Protein AF-A0A1B8P7C3-F1 (afdb_monomer_lite)

Structure (mmCIF, N/CA/C/O backbone):
data_AF-A0A1B8P7C3-F1
#
_entry.id   AF-A0A1B8P7C3-F1
#
loop_
_atom_site.group_PDB
_atom_site.id
_atom_site.type_symbol
_atom_site.label_atom_id
_atom_site.label_alt_id
_atom_site.label_comp_id
_atom_site.label_asym_id
_atom_site.label_entity_id
_atom_site.label_seq_id
_atom_site.pdbx_PDB_ins_code
_atom_site.Cartn_x
_atom_site.Cartn_y
_atom_site.Cartn_z
_atom_site.occupancy
_atom_site.B_iso_or_equiv
_atom_site.auth_seq_id
_atom_site.auth_comp_id
_atom_site.auth_asym_id
_atom_site.auth_atom_id
_atom_site.pdbx_PDB_model_num
ATOM 1 N N . MET A 1 1 ? 38.469 -47.939 -5.762 1.00 49.00 1 MET A N 1
ATOM 2 C CA . MET A 1 1 ? 38.617 -46.751 -4.893 1.00 49.00 1 MET A CA 1
ATOM 3 C C . MET A 1 1 ? 38.494 -45.522 -5.772 1.00 49.00 1 MET A C 1
ATOM 5 O O . MET A 1 1 ? 39.464 -45.099 -6.376 1.00 49.00 1 MET A O 1
ATOM 9 N N . SER A 1 2 ? 37.260 -45.071 -5.965 1.00 58.81 2 SER A N 1
ATOM 10 C CA . SER A 1 2 ? 36.863 -43.974 -6.845 1.00 58.81 2 SER A CA 1
ATOM 11 C C . SER A 1 2 ? 35.690 -43.277 -6.155 1.00 58.81 2 SER A C 1
ATOM 13 O O . SER A 1 2 ? 34.861 -43.969 -5.568 1.00 58.81 2 SER A O 1
ATOM 15 N N . SER A 1 3 ? 35.677 -41.943 -6.212 1.00 58.09 3 SER A N 1
ATOM 16 C CA . SER A 1 3 ? 34.531 -41.047 -5.982 1.00 58.09 3 SER A CA 1
ATOM 17 C C . SER A 1 3 ? 34.030 -40.714 -4.561 1.00 58.09 3 SER A C 1
ATOM 19 O O . SER A 1 3 ? 32.838 -40.455 -4.419 1.00 58.09 3 SER A O 1
ATOM 21 N N . LEU A 1 4 ? 34.875 -40.617 -3.525 1.00 58.66 4 LEU A N 1
ATOM 22 C CA . LEU A 1 4 ? 34.430 -40.126 -2.197 1.00 58.66 4 LEU A CA 1
ATOM 23 C C . LEU A 1 4 ? 35.038 -38.793 -1.717 1.00 58.66 4 LEU A C 1
ATOM 25 O O . LEU A 1 4 ? 34.924 -38.486 -0.541 1.00 58.66 4 LEU A O 1
ATOM 29 N N . ASP A 1 5 ? 35.584 -37.957 -2.607 1.00 55.88 5 ASP A N 1
ATOM 30 C CA . ASP A 1 5 ? 36.176 -36.657 -2.217 1.00 55.88 5 ASP A CA 1
ATOM 31 C C . ASP A 1 5 ? 35.612 -35.438 -2.972 1.00 55.88 5 ASP A C 1
ATOM 33 O O . ASP A 1 5 ? 36.267 -34.409 -3.107 1.00 55.88 5 ASP A O 1
ATOM 37 N N . SER A 1 6 ? 34.376 -35.507 -3.477 1.00 57.47 6 SER A N 1
ATOM 38 C CA . SER A 1 6 ? 33.739 -34.354 -4.151 1.00 57.47 6 SER A CA 1
ATOM 39 C C . SER A 1 6 ? 32.547 -33.755 -3.399 1.00 57.47 6 SER A C 1
ATOM 41 O O . SER A 1 6 ? 31.879 -32.871 -3.929 1.00 57.47 6 SER A O 1
ATOM 43 N N . THR A 1 7 ? 32.311 -34.164 -2.148 1.00 57.06 7 THR A N 1
ATOM 44 C CA . THR A 1 7 ? 31.157 -33.706 -1.351 1.00 57.06 7 THR A CA 1
ATOM 45 C C . THR A 1 7 ? 31.566 -33.197 0.033 1.00 57.06 7 THR A C 1
ATOM 47 O O . THR A 1 7 ? 30.989 -33.584 1.043 1.00 57.06 7 THR A O 1
ATOM 50 N N . SER A 1 8 ? 32.579 -32.333 0.109 1.00 55.41 8 SER A N 1
ATOM 51 C CA . SER A 1 8 ? 33.004 -31.725 1.383 1.00 55.41 8 SER A CA 1
ATOM 52 C C . SER A 1 8 ? 33.239 -30.215 1.325 1.00 55.41 8 SER A C 1
ATOM 54 O O . SER A 1 8 ? 33.769 -29.655 2.277 1.00 55.41 8 SER A O 1
ATOM 56 N N . ASN A 1 9 ? 32.783 -29.521 0.273 1.00 52.59 9 ASN A N 1
ATOM 57 C CA . ASN A 1 9 ? 32.833 -28.052 0.237 1.00 52.59 9 ASN A CA 1
ATOM 58 C C . ASN A 1 9 ? 31.453 -27.375 0.266 1.00 52.59 9 ASN A C 1
ATOM 60 O O . ASN A 1 9 ? 31.284 -26.236 -0.163 1.00 52.59 9 ASN A O 1
ATOM 64 N N . THR A 1 10 ? 30.456 -28.074 0.810 1.00 56.47 10 THR A N 1
ATOM 65 C CA . THR A 1 10 ? 29.196 -27.480 1.270 1.00 56.47 10 THR A CA 1
ATOM 66 C C . THR A 1 10 ? 29.281 -27.277 2.781 1.00 56.47 10 THR A C 1
ATOM 68 O O . THR A 1 10 ? 28.626 -27.963 3.555 1.00 56.47 10 THR A O 1
ATOM 71 N N . ALA A 1 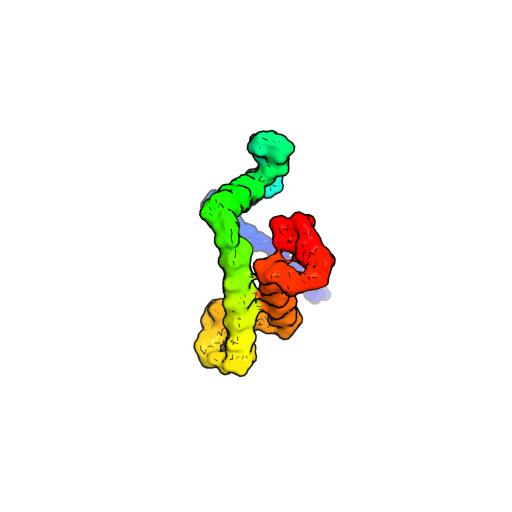11 ? 30.131 -26.355 3.224 1.00 48.75 11 ALA A N 1
ATOM 72 C CA . ALA A 1 11 ? 30.187 -25.951 4.623 1.00 48.75 11 ALA A CA 1
ATOM 73 C C . ALA A 1 11 ? 30.236 -24.424 4.695 1.00 48.75 11 ALA A C 1
ATOM 75 O O . ALA A 1 11 ? 31.296 -23.812 4.697 1.00 48.75 11 ALA A O 1
ATOM 76 N N . LEU A 1 12 ? 29.037 -23.836 4.689 1.00 54.50 12 LEU A N 1
ATOM 77 C CA . LEU A 1 12 ? 28.678 -22.628 5.434 1.00 54.50 12 LEU A CA 1
ATOM 78 C C . LEU A 1 12 ? 29.807 -21.594 5.562 1.00 54.50 12 LEU A C 1
ATOM 80 O O . LEU A 1 12 ? 30.424 -21.446 6.616 1.00 54.50 12 LEU A O 1
ATOM 84 N N . GLY A 1 13 ? 29.987 -20.800 4.505 1.00 46.88 13 GLY A N 1
ATOM 85 C CA . GLY A 1 13 ? 30.557 -19.461 4.613 1.00 46.88 13 GLY A CA 1
ATOM 86 C C . GLY A 1 13 ? 29.626 -18.576 5.441 1.00 46.88 13 GLY A C 1
ATOM 87 O O . GLY A 1 13 ? 28.929 -17.717 4.907 1.00 46.88 13 GLY A O 1
ATOM 88 N N . GLY A 1 14 ? 29.570 -18.830 6.748 1.00 56.09 14 GLY A N 1
ATOM 89 C CA . GLY A 1 14 ? 28.981 -17.938 7.725 1.00 56.09 14 GLY A CA 1
ATOM 90 C C . GLY A 1 14 ? 29.833 -16.686 7.750 1.00 56.09 14 GLY A C 1
ATOM 91 O O . GLY A 1 14 ? 30.828 -16.627 8.470 1.00 56.09 14 GLY A O 1
ATOM 92 N N . ALA A 1 15 ? 29.470 -15.697 6.930 1.00 61.56 15 ALA A N 1
ATOM 93 C CA . ALA A 1 15 ? 29.984 -14.353 7.105 1.00 61.56 15 ALA A CA 1
ATOM 94 C C . ALA A 1 15 ? 29.808 -14.017 8.594 1.00 61.56 15 ALA A C 1
ATOM 96 O O . ALA A 1 15 ? 28.690 -14.171 9.105 1.00 61.56 15 ALA A O 1
ATOM 97 N N . PRO A 1 16 ? 30.874 -13.633 9.320 1.00 60.94 16 PRO A N 1
ATOM 98 C CA . PRO A 1 16 ? 30.721 -13.230 10.706 1.00 60.94 16 PRO A CA 1
ATOM 99 C C . PRO A 1 16 ? 29.650 -12.145 10.708 1.00 60.94 16 PRO A C 1
ATOM 101 O O . PRO A 1 16 ? 29.774 -11.173 9.959 1.00 60.94 16 PRO A O 1
ATOM 104 N N . LEU A 1 17 ? 28.567 -12.338 11.470 1.00 59.97 17 LEU A N 1
ATOM 105 C CA . LEU A 1 17 ? 27.546 -11.312 11.654 1.00 59.97 17 LEU A CA 1
ATOM 106 C C . LEU A 1 17 ? 28.243 -10.141 12.343 1.00 59.97 17 LEU A C 1
ATOM 108 O O . LEU A 1 17 ? 28.295 -10.055 13.569 1.00 59.97 17 LEU A O 1
ATOM 112 N N . GLY A 1 18 ? 28.862 -9.269 11.545 1.00 74.38 18 GLY A N 1
ATOM 113 C CA . GLY A 1 18 ? 29.495 -8.061 12.030 1.00 74.38 18 GLY A CA 1
ATOM 114 C C . GLY A 1 18 ? 28.460 -7.332 12.868 1.00 74.38 18 GLY A C 1
ATOM 115 O O . GLY A 1 18 ? 27.276 -7.350 12.533 1.00 74.38 18 GLY A O 1
ATOM 116 N N . LYS A 1 19 ? 28.881 -6.712 13.971 1.00 75.50 19 LYS A N 1
ATOM 117 C CA . LYS A 1 19 ? 27.967 -6.056 14.922 1.00 75.50 19 LYS A CA 1
ATOM 118 C C . LYS A 1 19 ? 26.926 -5.176 14.204 1.00 75.50 19 LYS A C 1
ATOM 120 O O . LYS A 1 19 ? 25.760 -5.185 14.569 1.00 75.50 19 LYS A O 1
ATOM 125 N N . ALA A 1 20 ? 27.321 -4.522 13.108 1.00 79.56 20 ALA A N 1
ATOM 126 C CA . ALA A 1 20 ? 26.439 -3.757 12.226 1.00 79.56 20 ALA A CA 1
ATOM 127 C C . ALA A 1 20 ? 25.333 -4.582 11.525 1.00 79.56 20 ALA A C 1
ATOM 129 O O . ALA A 1 20 ? 24.199 -4.119 11.431 1.00 79.56 20 ALA A O 1
ATOM 130 N N . GLY A 1 21 ? 25.630 -5.792 11.044 1.00 81.94 21 GLY A N 1
ATOM 131 C CA . GLY A 1 21 ? 24.649 -6.708 10.452 1.00 81.94 21 GLY A CA 1
ATOM 132 C C . GLY A 1 21 ? 23.682 -7.270 11.492 1.00 81.94 21 GLY A C 1
ATOM 133 O O . GLY A 1 21 ? 22.477 -7.306 11.250 1.00 81.94 21 GLY A O 1
ATOM 134 N N . LEU A 1 22 ? 24.189 -7.606 12.684 1.00 84.94 22 LEU A N 1
ATOM 135 C CA . LEU A 1 22 ? 23.343 -8.039 13.794 1.00 84.94 22 LEU A CA 1
ATOM 136 C C . LEU A 1 22 ? 22.407 -6.914 14.253 1.00 84.94 22 LEU A C 1
ATOM 138 O O . LEU A 1 22 ? 21.229 -7.168 14.458 1.00 84.94 22 LEU A O 1
ATOM 142 N N . LEU A 1 23 ? 22.881 -5.666 14.334 1.00 85.56 23 LEU A N 1
ATOM 143 C CA . LEU A 1 23 ? 22.026 -4.513 14.643 1.00 85.56 23 LEU A CA 1
ATOM 144 C C . LEU A 1 23 ? 20.982 -4.251 13.545 1.00 85.56 23 LEU A C 1
ATOM 146 O O . LEU A 1 23 ? 19.818 -4.025 13.868 1.00 85.56 23 LEU A O 1
ATOM 150 N N . LYS A 1 24 ? 21.352 -4.328 12.257 1.00 85.75 24 LYS A N 1
ATOM 151 C CA . LYS A 1 24 ? 20.400 -4.169 11.135 1.00 85.75 24 LYS A CA 1
ATOM 152 C C . LYS A 1 24 ? 19.335 -5.262 11.087 1.00 85.75 24 LYS A C 1
ATOM 154 O O . LYS A 1 24 ? 18.284 -5.027 10.506 1.00 85.75 24 LYS A O 1
ATOM 159 N N . PHE A 1 25 ? 19.584 -6.419 11.692 1.00 89.06 25 PHE A N 1
ATOM 160 C CA . PHE A 1 25 ? 18.589 -7.476 11.850 1.00 89.06 25 PHE A CA 1
ATOM 161 C C . PHE A 1 25 ? 17.774 -7.317 13.141 1.00 89.06 25 PHE A C 1
ATOM 163 O O . PHE A 1 25 ? 16.545 -7.388 13.124 1.00 89.06 25 PHE A O 1
ATOM 170 N N . LEU A 1 26 ? 18.451 -7.070 14.262 1.00 90.94 26 LEU A N 1
ATOM 171 C CA . LEU A 1 26 ? 17.852 -7.046 15.591 1.00 90.94 26 LEU A CA 1
ATOM 172 C C . LEU A 1 26 ? 16.907 -5.859 15.772 1.00 90.94 26 LEU A C 1
ATOM 174 O O . LEU A 1 26 ? 15.826 -6.039 16.314 1.00 90.94 26 LEU A O 1
ATOM 178 N N . VAL A 1 27 ? 17.282 -4.669 15.298 1.00 92.19 27 VAL A N 1
ATOM 179 C CA . VAL A 1 27 ? 16.470 -3.452 15.454 1.00 92.19 27 VAL A CA 1
ATOM 180 C C . VAL A 1 27 ? 15.090 -3.592 14.794 1.00 92.19 27 VAL A C 1
ATOM 182 O O . VAL A 1 27 ? 14.098 -3.479 15.513 1.00 92.19 27 VAL A O 1
ATOM 185 N N . PRO A 1 28 ? 14.964 -3.885 13.482 1.00 90.94 28 PRO A N 1
ATOM 186 C CA . PRO A 1 28 ? 13.646 -4.043 12.868 1.00 90.94 28 PRO A CA 1
ATOM 187 C C . PRO A 1 28 ? 12.878 -5.247 13.426 1.00 90.94 28 PRO A C 1
ATOM 189 O O . PRO A 1 28 ? 11.659 -5.173 13.551 1.00 90.94 28 PRO A O 1
ATOM 192 N N . SER A 1 29 ? 13.565 -6.322 13.827 1.00 90.81 29 SER A N 1
ATOM 193 C CA . SER A 1 29 ? 12.914 -7.487 14.442 1.00 90.81 29 SER A CA 1
ATOM 194 C C . SER A 1 29 ? 12.313 -7.155 15.808 1.00 90.81 29 SER A C 1
ATOM 196 O O . SER A 1 29 ? 11.172 -7.514 16.082 1.00 90.81 29 SER A O 1
ATOM 198 N N . LEU A 1 30 ? 13.052 -6.437 16.658 1.00 91.69 30 LEU A N 1
ATOM 199 C CA . LEU A 1 30 ? 12.592 -6.035 17.986 1.00 91.69 30 LEU A CA 1
ATOM 200 C C . LEU A 1 30 ? 11.444 -5.025 17.890 1.00 91.69 30 LEU A C 1
ATOM 202 O O . LEU A 1 30 ? 10.480 -5.132 18.641 1.00 91.69 30 LEU A O 1
ATOM 206 N N . ILE A 1 31 ? 11.515 -4.094 16.932 1.00 91.19 31 ILE A N 1
ATOM 207 C CA . ILE A 1 31 ? 10.408 -3.179 16.626 1.00 91.19 31 ILE A CA 1
ATOM 208 C C . ILE A 1 31 ? 9.190 -3.972 16.153 1.00 91.19 31 ILE A C 1
ATOM 210 O O . ILE A 1 31 ? 8.097 -3.728 16.644 1.00 91.19 31 ILE A O 1
ATOM 214 N N . GLY A 1 32 ? 9.364 -4.948 15.259 1.00 89.00 32 GLY A N 1
ATOM 215 C CA . GLY A 1 32 ? 8.278 -5.806 14.787 1.00 89.00 32 GLY A CA 1
ATOM 216 C C . GLY A 1 32 ? 7.611 -6.579 15.925 1.00 89.00 32 GLY A C 1
ATOM 217 O O . GLY A 1 32 ? 6.393 -6.536 16.059 1.00 89.00 32 GLY A O 1
ATOM 218 N N . ILE A 1 33 ? 8.394 -7.217 16.798 1.00 90.19 33 ILE A N 1
ATOM 219 C CA . ILE A 1 33 ? 7.876 -7.919 17.984 1.00 90.19 33 ILE A CA 1
ATOM 220 C C . ILE A 1 33 ? 7.170 -6.935 18.924 1.00 90.19 33 ILE A C 1
ATOM 222 O O . ILE A 1 33 ? 6.070 -7.217 19.386 1.00 90.19 33 ILE A O 1
ATOM 226 N N . GLY A 1 34 ? 7.752 -5.760 19.167 1.00 88.38 34 GLY A N 1
ATOM 227 C CA . GLY A 1 34 ? 7.115 -4.705 19.954 1.00 88.38 34 GLY A CA 1
ATOM 228 C C . GLY A 1 34 ? 5.776 -4.269 19.357 1.00 88.38 34 GLY A C 1
ATOM 229 O O . GLY A 1 34 ? 4.777 -4.164 20.054 1.00 88.38 34 GLY A O 1
ATOM 230 N N . MET A 1 35 ? 5.732 -4.068 18.044 1.00 87.25 35 MET A N 1
ATOM 231 C CA . MET A 1 35 ? 4.560 -3.563 17.344 1.00 87.25 35 MET A CA 1
ATOM 232 C C . MET A 1 35 ? 3.488 -4.610 17.069 1.00 87.25 35 MET A C 1
ATOM 234 O O . MET A 1 35 ? 2.367 -4.188 16.826 1.00 87.25 35 MET A O 1
ATOM 238 N N . PHE A 1 36 ? 3.796 -5.910 17.074 1.00 87.19 36 PHE A N 1
ATOM 239 C CA . PHE A 1 36 ? 2.833 -6.991 16.808 1.00 87.19 36 PHE A CA 1
ATOM 240 C C . PHE A 1 36 ? 2.477 -7.832 18.039 1.00 87.19 36 PHE A C 1
ATOM 242 O O . PHE A 1 36 ? 1.389 -8.399 18.086 1.00 87.19 36 PHE A O 1
ATOM 249 N N . LEU A 1 37 ? 3.382 -7.944 19.014 1.00 86.12 37 LEU A N 1
ATOM 250 C CA . LEU A 1 37 ? 3.249 -8.851 20.156 1.00 86.12 37 LEU A CA 1
ATOM 251 C C . LEU A 1 37 ? 2.974 -8.126 21.476 1.00 86.12 37 LEU A C 1
ATOM 253 O O . LEU A 1 37 ? 2.467 -8.759 22.397 1.00 86.12 37 LEU A O 1
ATOM 257 N N . VAL A 1 38 ? 3.304 -6.832 21.593 1.00 82.94 38 VAL A N 1
ATOM 258 C CA . VAL A 1 38 ? 3.041 -6.058 22.816 1.00 82.94 38 VAL A CA 1
ATOM 259 C C . VAL A 1 38 ? 1.643 -5.439 22.733 1.00 82.94 38 VAL A C 1
ATOM 261 O O . VAL A 1 38 ? 1.408 -4.568 21.887 1.00 82.94 38 VAL A O 1
ATOM 264 N N . PRO A 1 39 ? 0.703 -5.870 23.593 1.00 76.00 39 PRO A N 1
ATOM 265 C CA . PRO A 1 39 ? -0.594 -5.228 23.707 1.00 76.00 39 PRO A CA 1
ATOM 266 C C . PRO A 1 39 ? -0.460 -3.910 24.481 1.00 76.00 39 PRO A C 1
ATOM 268 O O . PRO A 1 39 ? 0.091 -3.869 25.581 1.00 76.00 39 PRO A O 1
ATOM 271 N N . PHE A 1 40 ? -1.007 -2.838 23.922 1.00 71.94 40 PHE A N 1
ATOM 272 C CA . PHE A 1 40 ? -1.182 -1.545 24.568 1.00 71.94 40 PHE A CA 1
ATOM 273 C C . PHE A 1 40 ? -2.671 -1.355 24.877 1.00 71.94 40 PHE A C 1
ATOM 275 O O . PHE A 1 40 ? -3.519 -1.351 23.985 1.00 71.94 40 PHE A O 1
ATOM 282 N N . SER A 1 41 ? -3.006 -1.201 26.156 1.00 64.69 41 SER A N 1
ATOM 283 C CA . SER A 1 41 ? -4.376 -0.875 26.563 1.00 64.69 41 SER A CA 1
ATOM 284 C C . SER A 1 41 ? -4.563 0.636 26.462 1.00 64.69 41 SER A C 1
ATOM 286 O O . SER A 1 41 ? -3.960 1.381 27.232 1.00 64.69 41 SER A O 1
ATOM 288 N N . THR A 1 42 ? -5.368 1.103 25.511 1.00 60.31 42 THR A N 1
ATOM 289 C CA . THR A 1 42 ? -5.819 2.504 25.451 1.00 60.31 42 THR A CA 1
ATOM 290 C C . THR A 1 42 ? -7.329 2.491 25.684 1.00 60.31 42 THR A C 1
ATOM 292 O O . THR A 1 42 ? -8.089 2.220 24.761 1.00 60.31 42 THR A O 1
ATOM 295 N N . GLY A 1 43 ? -7.766 2.697 26.932 1.00 69.56 43 GLY A N 1
ATOM 296 C CA . GLY A 1 43 ? -9.182 2.583 27.323 1.00 69.56 43 GLY A CA 1
ATOM 297 C C . GLY A 1 43 ? -9.672 1.131 27.456 1.00 69.56 43 GLY A C 1
ATOM 298 O O . GLY A 1 43 ? -8.947 0.298 28.000 1.00 69.56 43 GLY A O 1
ATOM 299 N N . ASP A 1 44 ? -10.885 0.849 26.956 1.00 60.00 44 ASP A N 1
ATOM 300 C CA . ASP A 1 44 ? -11.602 -0.443 27.059 1.00 60.00 44 ASP A CA 1
ATOM 301 C C . ASP A 1 44 ? -11.213 -1.488 25.989 1.00 60.00 44 ASP A C 1
ATOM 303 O O . ASP A 1 44 ? -11.699 -2.620 26.010 1.00 60.00 44 ASP A O 1
ATOM 307 N N . THR A 1 45 ? -10.326 -1.140 25.051 1.00 61.88 45 THR A N 1
ATOM 308 C CA . THR A 1 45 ? -9.874 -2.033 23.971 1.00 61.88 45 THR A CA 1
ATOM 309 C C . THR A 1 45 ? -8.379 -2.321 24.052 1.00 61.88 45 THR A C 1
ATOM 311 O O . THR A 1 45 ? -7.545 -1.414 24.116 1.00 61.88 45 THR A O 1
ATOM 314 N N . ILE A 1 46 ? -8.034 -3.611 24.008 1.00 68.44 46 ILE A N 1
ATOM 315 C CA . ILE A 1 46 ? -6.653 -4.078 23.868 1.00 68.44 46 ILE A CA 1
ATOM 316 C C . ILE A 1 46 ? -6.266 -3.942 22.397 1.00 68.44 46 ILE A C 1
ATOM 318 O O . ILE A 1 46 ? -6.762 -4.696 21.562 1.00 68.44 46 ILE A O 1
ATOM 322 N N . ASN A 1 47 ? -5.359 -3.014 22.094 1.00 77.50 47 ASN A N 1
ATOM 323 C CA . ASN A 1 47 ? -4.818 -2.843 20.752 1.00 77.50 47 ASN A CA 1
ATOM 324 C C . ASN A 1 47 ? -3.322 -3.134 20.732 1.00 77.50 47 ASN A C 1
ATOM 326 O O . ASN A 1 47 ? -2.569 -2.831 21.648 1.00 77.50 47 ASN A O 1
ATOM 330 N N . ILE A 1 48 ? -2.875 -3.750 19.653 1.00 86.06 48 ILE A N 1
ATOM 331 C CA . ILE A 1 48 ? -1.460 -3.996 19.395 1.00 86.06 48 ILE A CA 1
ATOM 332 C C . ILE A 1 48 ? -0.803 -2.673 18.941 1.00 86.06 48 ILE A C 1
ATOM 334 O O . ILE A 1 48 ? -1.494 -1.792 18.428 1.00 86.06 48 ILE A O 1
ATOM 338 N N . GLY A 1 49 ? 0.517 -2.507 19.092 1.00 83.06 49 GLY A N 1
ATOM 339 C CA . GLY A 1 49 ? 1.219 -1.270 18.699 1.00 83.06 49 GLY A CA 1
ATOM 340 C C . GLY A 1 49 ? 0.946 -0.817 17.251 1.00 83.06 49 GLY A C 1
ATOM 341 O O . GLY A 1 49 ? 0.767 0.373 16.999 1.00 83.06 49 GLY A O 1
ATOM 342 N N . MET A 1 50 ? 0.825 -1.759 16.307 1.00 86.06 50 MET A N 1
ATOM 343 C CA . MET A 1 50 ? 0.352 -1.491 14.937 1.00 86.06 50 MET A CA 1
ATOM 344 C C . MET A 1 50 ? -1.079 -0.938 14.885 1.00 86.06 50 MET A C 1
ATOM 346 O O . MET A 1 50 ? -1.350 -0.030 14.105 1.00 86.06 50 MET A O 1
ATOM 350 N N . GLY A 1 51 ? -1.983 -1.474 15.707 1.00 85.19 51 GLY A N 1
ATOM 351 C CA . GLY A 1 51 ? -3.379 -1.039 15.784 1.00 85.19 51 GLY A CA 1
ATOM 352 C C . GLY A 1 51 ? -3.494 0.416 16.225 1.00 85.19 51 GLY A C 1
ATOM 353 O O . GLY A 1 51 ? -4.198 1.182 15.586 1.00 85.19 51 GLY A O 1
ATOM 354 N N . LEU A 1 52 ? -2.698 0.839 17.213 1.00 85.69 52 LEU A N 1
ATOM 355 C CA . LEU A 1 52 ? -2.676 2.236 17.659 1.00 85.69 52 LEU A CA 1
ATOM 356 C C . LEU A 1 52 ? -2.250 3.207 16.542 1.00 85.69 52 LEU A C 1
ATOM 358 O O . LEU A 1 52 ? -2.811 4.295 16.420 1.00 85.69 52 LEU A O 1
ATOM 362 N N . LEU A 1 53 ? -1.277 2.825 15.705 1.00 86.38 53 LEU A N 1
ATOM 363 C CA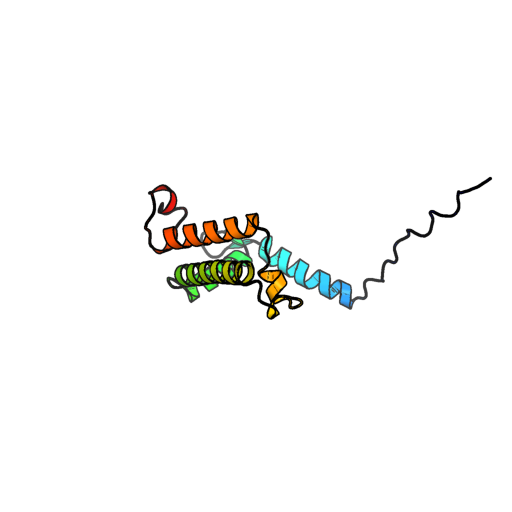 . LEU A 1 53 ? -0.895 3.634 14.542 1.00 86.38 53 LEU A CA 1
ATOM 364 C C . LEU A 1 53 ? -1.983 3.644 13.466 1.00 86.38 53 LEU A C 1
ATOM 366 O O . LEU A 1 53 ? -2.213 4.683 12.849 1.00 86.38 53 LEU A O 1
ATOM 370 N N . ALA A 1 54 ? -2.645 2.507 13.241 1.00 85.38 54 ALA A N 1
ATOM 371 C CA . ALA A 1 54 ? -3.760 2.409 12.306 1.00 85.38 54 ALA A CA 1
ATOM 372 C C . ALA A 1 54 ? -4.945 3.275 12.758 1.00 85.38 54 ALA A C 1
ATOM 374 O O . ALA A 1 54 ? -5.489 4.019 11.946 1.00 85.38 54 ALA A O 1
ATOM 375 N N . ASP A 1 55 ? -5.280 3.252 14.048 1.00 85.25 55 ASP A N 1
ATOM 376 C CA . ASP A 1 55 ? -6.310 4.095 14.655 1.00 85.25 55 ASP A CA 1
ATOM 377 C C . ASP A 1 55 ? -5.924 5.574 14.590 1.00 85.25 55 ASP A C 1
ATOM 379 O O . ASP A 1 55 ? -6.755 6.408 14.243 1.00 85.25 55 ASP A O 1
ATOM 383 N N . GLY A 1 56 ? -4.655 5.913 14.835 1.00 86.25 56 GLY A N 1
ATOM 384 C CA . GLY A 1 56 ? -4.147 7.276 14.667 1.00 86.25 56 GLY A CA 1
ATOM 385 C C . GLY A 1 56 ? -4.249 7.770 13.221 1.00 86.25 56 GLY A C 1
ATOM 386 O O . GLY A 1 56 ? -4.664 8.903 12.975 1.00 86.25 56 GLY A O 1
ATOM 387 N N . LEU A 1 57 ? -3.937 6.911 12.247 1.00 87.62 57 LEU A N 1
ATOM 388 C CA . LEU A 1 57 ? -4.101 7.228 10.829 1.00 87.62 57 LEU A CA 1
ATOM 389 C C . LEU A 1 57 ? -5.582 7.341 10.445 1.00 87.62 57 LEU A C 1
ATOM 391 O O . LEU A 1 57 ? -5.944 8.247 9.694 1.00 87.62 57 LEU A O 1
ATOM 395 N N . LYS A 1 58 ? -6.443 6.470 10.984 1.00 85.31 58 LYS A N 1
ATOM 396 C CA . LYS A 1 58 ? -7.898 6.533 10.802 1.00 85.31 58 LYS A CA 1
ATOM 397 C C . LYS A 1 58 ? -8.483 7.796 11.424 1.00 85.31 58 LYS A C 1
ATOM 399 O O . LYS A 1 58 ? -9.336 8.411 10.802 1.00 85.31 58 LYS A O 1
ATOM 404 N N . ALA A 1 59 ? -7.990 8.240 12.575 1.00 86.19 59 ALA A N 1
ATOM 405 C CA . ALA A 1 59 ? -8.391 9.501 13.192 1.00 86.19 59 ALA A CA 1
ATOM 406 C C . ALA A 1 59 ? -7.931 10.724 12.379 1.00 86.19 59 ALA A C 1
ATOM 408 O O . ALA A 1 59 ? -8.644 11.722 12.327 1.00 86.19 59 ALA A O 1
ATOM 409 N N . LEU A 1 60 ? -6.766 10.647 11.724 1.00 87.00 60 LEU A N 1
ATOM 410 C CA . LEU A 1 60 ? -6.245 11.733 10.890 1.00 87.00 60 LEU A CA 1
ATOM 411 C C . LEU A 1 60 ? -6.973 11.846 9.543 1.00 87.00 60 LEU A C 1
ATOM 413 O O . LEU A 1 60 ? -7.280 12.951 9.104 1.00 87.00 60 LEU A O 1
ATOM 417 N N . LEU A 1 61 ? -7.210 10.717 8.869 1.00 84.62 61 LEU A N 1
ATOM 418 C CA . LEU A 1 61 ? -7.836 10.686 7.542 1.00 84.62 61 LEU A CA 1
ATOM 419 C C . LEU A 1 61 ? -9.368 10.615 7.610 1.00 84.62 61 LEU A C 1
ATOM 421 O O . LEU A 1 61 ? -10.024 11.014 6.651 1.00 84.62 61 LEU A O 1
ATOM 425 N N . GLY A 1 62 ? -9.935 10.112 8.708 1.00 84.06 62 GLY A N 1
ATOM 426 C CA . GLY A 1 62 ? -11.375 10.009 8.943 1.00 84.06 62 GLY A CA 1
ATOM 427 C C . GLY A 1 62 ? -12.125 9.403 7.757 1.00 84.06 62 GLY A C 1
ATOM 428 O O . GLY A 1 62 ? -11.748 8.358 7.220 1.00 84.06 62 GLY A O 1
ATOM 429 N N . ASP A 1 63 ? -13.146 10.126 7.306 1.00 79.75 63 ASP A N 1
ATOM 430 C CA . ASP A 1 63 ? -14.025 9.739 6.196 1.00 79.75 63 ASP A CA 1
ATOM 431 C 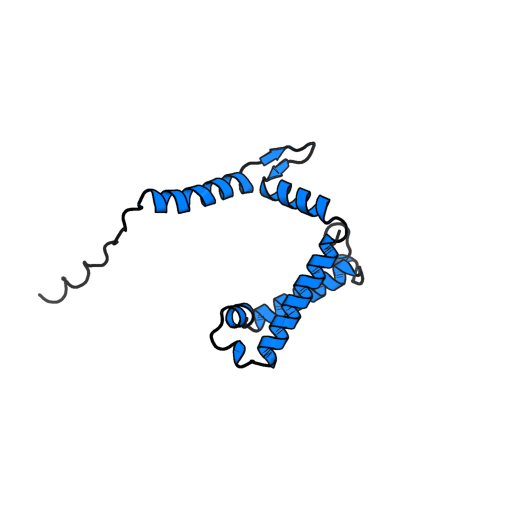C . ASP A 1 63 ? -13.326 9.736 4.825 1.00 79.75 63 ASP A C 1
ATOM 433 O O . ASP A 1 63 ? -13.834 9.160 3.861 1.00 79.75 63 ASP A O 1
ATOM 437 N N . ALA A 1 64 ? -12.137 10.338 4.709 1.00 82.25 64 ALA A N 1
ATOM 438 C CA . ALA A 1 64 ? -11.348 10.281 3.482 1.00 82.25 64 ALA A CA 1
ATOM 439 C C . ALA A 1 64 ? -10.583 8.955 3.338 1.00 82.25 64 ALA A C 1
ATOM 441 O O . ALA A 1 64 ? -10.152 8.621 2.232 1.00 82.25 64 ALA A O 1
ATOM 442 N N . LEU A 1 65 ? -10.415 8.179 4.417 1.00 83.69 65 LEU A N 1
ATOM 443 C CA . LEU A 1 65 ? -9.634 6.940 4.395 1.00 83.69 65 LEU A CA 1
ATOM 444 C C . LEU A 1 65 ? -10.211 5.898 3.413 1.00 83.69 65 LEU A C 1
ATOM 446 O O . LEU A 1 65 ? -9.446 5.415 2.570 1.00 83.69 65 LEU A O 1
ATOM 450 N N . PRO A 1 66 ? -11.528 5.599 3.416 1.00 82.69 66 PRO A N 1
ATOM 451 C CA . PRO A 1 66 ? -12.124 4.706 2.422 1.00 82.69 66 PRO A CA 1
ATOM 452 C C . PRO A 1 66 ? -12.013 5.247 0.989 1.00 82.69 66 PRO A C 1
ATOM 454 O O . PRO A 1 66 ? -11.688 4.493 0.072 1.00 82.69 66 PRO A O 1
ATOM 457 N N . ALA A 1 67 ? -12.212 6.556 0.789 1.00 82.56 67 ALA A N 1
ATOM 458 C CA . ALA A 1 67 ? -12.124 7.187 -0.530 1.00 82.56 67 ALA A CA 1
ATOM 459 C C . ALA A 1 67 ? -10.721 7.042 -1.138 1.00 82.56 67 ALA A C 1
ATOM 461 O O . ALA A 1 67 ? -10.568 6.643 -2.295 1.00 82.56 67 ALA A O 1
ATOM 462 N N . ILE A 1 68 ? -9.684 7.315 -0.340 1.00 86.06 68 ILE A N 1
ATOM 463 C CA . ILE A 1 68 ? -8.285 7.173 -0.753 1.00 86.06 68 ILE A CA 1
ATOM 464 C C . ILE A 1 68 ? -7.977 5.709 -1.077 1.00 86.06 68 ILE A C 1
ATOM 466 O O . ILE A 1 68 ? -7.367 5.431 -2.111 1.00 86.06 68 ILE A O 1
ATOM 470 N N . ALA A 1 69 ? -8.431 4.766 -0.247 1.00 86.31 69 ALA A N 1
ATOM 471 C CA . ALA A 1 69 ? -8.217 3.340 -0.481 1.00 86.31 69 ALA A CA 1
ATOM 472 C C . ALA A 1 69 ? -8.812 2.878 -1.823 1.00 86.31 69 ALA A C 1
ATOM 474 O O . ALA A 1 69 ? -8.130 2.201 -2.596 1.00 86.31 69 ALA A O 1
ATOM 475 N N . VAL A 1 70 ? -10.039 3.298 -2.148 1.00 86.44 70 VAL A N 1
ATOM 476 C CA . VAL A 1 70 ? -10.698 2.977 -3.426 1.00 86.44 70 VAL A CA 1
ATOM 477 C C . VAL A 1 70 ? -9.935 3.570 -4.602 1.00 86.44 70 VAL A C 1
ATOM 479 O O . VAL A 1 70 ? -9.656 2.861 -5.567 1.00 86.44 70 VAL A O 1
ATOM 482 N N . VAL A 1 71 ? -9.550 4.847 -4.524 1.00 86.44 71 VAL A N 1
ATOM 483 C CA . VAL A 1 71 ? -8.785 5.514 -5.589 1.00 86.44 71 VAL A CA 1
ATOM 484 C C . VAL A 1 71 ? -7.461 4.796 -5.836 1.00 86.44 71 VAL A C 1
ATOM 486 O O . VAL A 1 71 ? -7.120 4.532 -6.988 1.00 86.44 71 VAL A O 1
ATOM 489 N N . VAL A 1 72 ? -6.737 4.424 -4.778 1.00 88.94 72 VAL A N 1
ATOM 490 C CA . VAL A 1 72 ? -5.462 3.701 -4.884 1.00 88.94 72 VAL A CA 1
ATOM 491 C C . VAL A 1 72 ? -5.657 2.303 -5.479 1.00 88.94 72 VAL A C 1
ATOM 493 O O . VAL A 1 72 ? -4.886 1.907 -6.356 1.00 88.94 72 VAL A O 1
ATOM 496 N N . LEU A 1 73 ? -6.690 1.561 -5.065 1.00 88.19 73 LEU A N 1
ATOM 497 C CA . LEU A 1 73 ? -6.988 0.230 -5.610 1.00 88.19 73 LEU A CA 1
ATOM 498 C C . LEU A 1 73 ? -7.391 0.295 -7.086 1.00 88.19 73 LEU A C 1
ATOM 500 O O . LEU A 1 73 ? -6.861 -0.464 -7.901 1.00 88.19 73 LEU A O 1
ATOM 504 N N . CYS A 1 74 ? -8.261 1.236 -7.449 1.00 86.25 74 CYS A N 1
ATOM 505 C CA . CYS A 1 74 ? -8.649 1.491 -8.833 1.00 86.25 74 CYS A CA 1
ATOM 506 C C . CYS A 1 74 ? -7.444 1.895 -9.682 1.00 86.25 74 CYS A C 1
ATOM 508 O O . CYS A 1 74 ? -7.231 1.316 -10.746 1.00 86.25 74 CYS A O 1
ATOM 510 N N . ALA A 1 75 ? -6.615 2.827 -9.203 1.00 85.81 75 ALA A N 1
ATOM 511 C CA . ALA A 1 75 ? -5.395 3.234 -9.891 1.00 85.81 75 ALA A CA 1
ATOM 512 C C . ALA A 1 75 ? -4.434 2.052 -10.077 1.00 85.81 7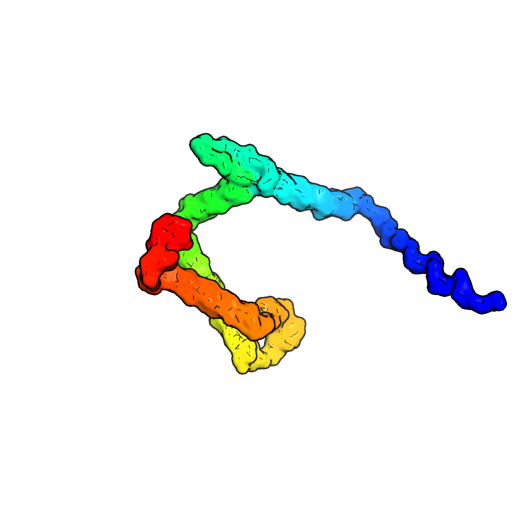5 ALA A C 1
ATOM 514 O O . ALA A 1 75 ? -3.901 1.869 -11.169 1.00 85.81 75 ALA A O 1
ATOM 515 N N . SER A 1 76 ? -4.261 1.202 -9.058 1.00 84.44 76 SER A N 1
ATOM 516 C CA . SER A 1 76 ? -3.436 -0.006 -9.152 1.00 84.44 76 SER A CA 1
ATOM 517 C C . SER A 1 76 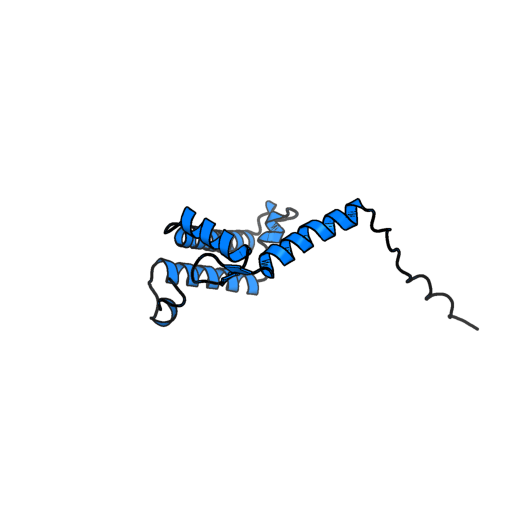? -3.967 -0.979 -10.209 1.00 84.44 76 SER A C 1
ATOM 519 O O . SER A 1 76 ? -3.198 -1.465 -11.042 1.00 84.44 76 SER A O 1
ATOM 521 N N . ALA A 1 77 ? -5.278 -1.238 -10.226 1.00 84.25 77 ALA A N 1
ATOM 522 C CA . ALA A 1 77 ? -5.911 -2.113 -11.209 1.00 84.25 77 ALA A CA 1
ATOM 523 C C . ALA A 1 77 ? -5.797 -1.549 -12.638 1.00 84.25 77 ALA A C 1
ATOM 525 O O . ALA A 1 77 ? -5.417 -2.285 -13.551 1.00 84.25 77 ALA A O 1
ATOM 526 N N . LEU A 1 78 ? -6.042 -0.246 -12.824 1.00 84.06 78 LEU A N 1
ATOM 527 C CA . LEU A 1 78 ? -5.894 0.445 -14.109 1.00 84.06 78 LEU A CA 1
ATOM 528 C C . LEU A 1 78 ? -4.449 0.428 -14.608 1.00 84.06 78 LEU A C 1
ATOM 530 O O . LEU A 1 78 ? -4.222 0.050 -15.754 1.00 84.06 78 LEU A O 1
ATOM 534 N N . LEU A 1 79 ? -3.468 0.781 -13.770 1.00 80.50 79 LEU A N 1
ATOM 535 C CA . LEU A 1 79 ? -2.052 0.741 -14.155 1.00 80.50 79 LEU A CA 1
ATOM 536 C C . LEU A 1 79 ? -1.634 -0.671 -14.565 1.00 80.50 79 LEU A C 1
ATOM 538 O O . LEU A 1 79 ? -0.989 -0.841 -15.596 1.00 80.50 79 LEU A O 1
ATOM 542 N N . THR A 1 80 ? -2.051 -1.685 -13.804 1.00 80.25 80 THR A N 1
ATOM 543 C CA . THR A 1 80 ? -1.770 -3.089 -14.131 1.00 80.25 80 THR A CA 1
ATOM 544 C C . THR A 1 80 ? -2.391 -3.475 -15.481 1.00 80.25 80 THR A C 1
ATOM 546 O O . THR A 1 80 ? -1.745 -4.127 -16.302 1.00 80.25 80 THR A O 1
ATOM 549 N N . LEU A 1 81 ? -3.627 -3.043 -15.755 1.00 78.62 81 LEU A N 1
ATOM 550 C CA . LEU A 1 81 ? -4.307 -3.302 -17.025 1.00 78.62 81 LEU A CA 1
ATOM 551 C C . LEU A 1 81 ? -3.603 -2.606 -18.201 1.00 78.62 81 LEU A C 1
ATOM 553 O O . LEU A 1 81 ? -3.375 -3.237 -19.232 1.00 78.62 81 LEU A O 1
ATOM 557 N N . ILE A 1 82 ? -3.205 -1.342 -18.028 1.00 75.56 82 ILE A N 1
ATOM 558 C CA . ILE A 1 82 ? -2.485 -0.549 -19.035 1.00 75.56 82 ILE A CA 1
ATOM 559 C C . ILE A 1 82 ? -1.123 -1.178 -19.345 1.00 75.56 82 ILE A C 1
ATOM 561 O O . ILE A 1 82 ? -0.782 -1.354 -20.514 1.00 75.56 82 ILE A O 1
ATOM 565 N N . VAL A 1 83 ? -0.349 -1.564 -18.327 1.00 73.06 83 VAL A N 1
ATOM 566 C CA . VAL A 1 83 ? 0.964 -2.202 -18.522 1.00 73.06 83 VAL A CA 1
ATOM 567 C C . VAL A 1 83 ? 0.813 -3.537 -19.248 1.00 73.06 83 VAL A C 1
ATOM 569 O O . VAL A 1 83 ? 1.572 -3.821 -20.178 1.00 73.06 83 VAL A O 1
ATOM 572 N N . LYS A 1 84 ? -0.209 -4.323 -18.900 1.00 68.88 84 LYS A N 1
ATOM 573 C CA . LYS A 1 84 ? -0.452 -5.623 -19.526 1.00 68.88 84 LYS A CA 1
ATOM 574 C C . LYS A 1 84 ? -0.940 -5.522 -20.973 1.00 68.88 84 LYS A C 1
ATOM 576 O O . LYS A 1 84 ? -0.552 -6.358 -21.788 1.00 68.88 84 LYS A O 1
ATOM 581 N N . PHE A 1 85 ? -1.783 -4.539 -21.295 1.00 67.31 85 PHE A N 1
ATOM 582 C CA . PHE A 1 85 ? -2.369 -4.391 -22.632 1.00 67.31 85 PHE A CA 1
ATOM 583 C C . PHE A 1 85 ? -1.430 -3.668 -23.602 1.00 67.31 85 PHE A C 1
ATOM 585 O O . PHE A 1 85 ? -1.284 -4.077 -24.750 1.00 67.31 85 PHE A O 1
ATOM 592 N N . THR A 1 86 ? -0.751 -2.624 -23.129 1.00 63.59 86 THR A N 1
ATOM 593 C CA . THR A 1 86 ? 0.109 -1.790 -23.974 1.00 63.59 86 THR A CA 1
ATOM 594 C C . THR A 1 86 ? 1.528 -2.351 -24.080 1.00 63.59 86 THR A C 1
ATOM 596 O O . THR A 1 86 ? 2.255 -1.940 -24.981 1.00 63.59 86 THR A O 1
ATOM 599 N N . ARG A 1 87 ? 1.940 -3.268 -23.176 1.00 59.72 87 ARG A N 1
ATOM 600 C CA . ARG A 1 87 ? 3.326 -3.774 -23.032 1.00 59.72 87 ARG A CA 1
ATOM 601 C C . ARG A 1 87 ? 4.365 -2.709 -23.417 1.00 59.72 87 ARG A C 1
ATOM 603 O O . ARG A 1 87 ? 5.176 -2.935 -24.321 1.00 59.72 87 ARG A O 1
ATOM 610 N N . PRO A 1 88 ? 4.296 -1.508 -22.815 1.00 55.16 88 PRO A N 1
ATOM 611 C CA . PRO A 1 88 ? 5.062 -0.378 -23.306 1.00 55.16 88 PRO A CA 1
ATOM 612 C C . PRO A 1 88 ? 6.554 -0.700 -23.198 1.00 55.16 88 PRO A C 1
ATOM 614 O O . PRO A 1 88 ? 6.996 -1.276 -22.205 1.00 55.16 88 PRO A O 1
ATOM 617 N N . GLY A 1 89 ? 7.349 -0.310 -24.198 1.00 53.88 89 GLY A N 1
ATOM 618 C CA . GLY A 1 89 ? 8.799 -0.556 -24.218 1.00 53.88 89 GLY A CA 1
ATOM 619 C C . GLY A 1 89 ? 9.551 -0.026 -22.984 1.00 53.88 89 GLY A C 1
ATOM 620 O O . GLY A 1 89 ? 10.634 -0.512 -22.690 1.00 53.88 89 GLY A O 1
ATOM 621 N N . TRP A 1 90 ? 8.951 0.897 -22.220 1.00 54.56 90 TRP A N 1
ATOM 622 C CA . TRP A 1 90 ? 9.435 1.405 -20.926 1.00 54.56 90 TRP A CA 1
ATOM 623 C C . TRP A 1 90 ? 9.275 0.437 -19.738 1.00 54.56 90 TRP A C 1
ATOM 625 O O . TRP A 1 90 ? 9.971 0.585 -18.738 1.00 54.56 90 TRP A O 1
ATOM 635 N N . ALA A 1 91 ? 8.381 -0.555 -19.818 1.00 52.53 91 ALA A N 1
ATOM 636 C CA . ALA A 1 91 ? 8.246 -1.610 -18.806 1.00 52.53 91 ALA A CA 1
ATOM 637 C C . ALA A 1 91 ? 9.307 -2.715 -18.975 1.00 52.53 91 ALA A C 1
ATOM 639 O O . ALA A 1 91 ? 9.438 -3.601 -18.133 1.00 52.53 91 ALA A O 1
ATOM 640 N N . ARG A 1 92 ? 10.090 -2.666 -20.058 1.00 51.22 92 ARG A N 1
ATOM 641 C CA . ARG A 1 92 ? 11.122 -3.651 -20.374 1.00 51.22 92 ARG A CA 1
ATOM 642 C C . ARG A 1 92 ? 12.430 -3.251 -19.683 1.00 51.22 92 ARG A C 1
ATOM 644 O O . ARG A 1 92 ? 13.250 -2.549 -20.260 1.00 51.22 92 ARG A O 1
ATOM 651 N N . GLY A 1 93 ? 12.595 -3.686 -18.432 1.00 56.91 93 GLY A N 1
ATOM 652 C CA . GLY A 1 93 ? 13.847 -3.543 -17.670 1.00 56.91 93 GLY A CA 1
ATOM 653 C C . GLY A 1 93 ? 13.835 -2.532 -16.517 1.00 56.91 93 GLY A C 1
ATOM 654 O O . GLY A 1 93 ? 14.876 -2.328 -15.903 1.00 56.91 93 GLY A O 1
ATOM 655 N N . ASN A 1 94 ? 12.688 -1.924 -16.193 1.00 62.91 94 ASN A N 1
ATOM 656 C CA . ASN A 1 94 ? 12.547 -1.005 -15.058 1.00 62.91 94 ASN A CA 1
ATOM 657 C C . ASN A 1 94 ? 11.706 -1.644 -13.938 1.00 62.91 94 ASN A C 1
ATOM 659 O O . ASN A 1 94 ? 10.700 -2.285 -14.232 1.00 62.91 94 ASN A O 1
ATOM 663 N N . ALA A 1 95 ? 12.052 -1.402 -12.665 1.00 61.44 95 ALA A N 1
ATOM 664 C CA . ALA A 1 95 ? 11.373 -1.977 -11.486 1.00 61.44 95 ALA A CA 1
ATOM 665 C C . ALA A 1 95 ? 9.845 -1.748 -11.461 1.00 61.44 95 ALA A C 1
ATOM 667 O O . ALA A 1 95 ? 9.093 -2.538 -10.901 1.00 61.44 95 ALA A O 1
ATOM 668 N N . LEU A 1 96 ? 9.370 -0.682 -12.112 1.00 59.22 96 LEU A N 1
ATOM 669 C CA . LEU A 1 96 ? 7.943 -0.399 -12.275 1.00 59.22 96 LEU A CA 1
ATOM 670 C C . LEU A 1 96 ? 7.247 -1.415 -13.192 1.00 59.22 96 LEU A C 1
ATOM 672 O O . LEU A 1 96 ? 6.122 -1.810 -12.915 1.00 59.22 96 LEU A O 1
ATOM 676 N N . GLY A 1 97 ? 7.910 -1.873 -14.257 1.00 61.81 97 GLY A N 1
ATOM 677 C CA . GLY A 1 97 ? 7.378 -2.907 -15.144 1.00 61.81 97 GLY A CA 1
ATOM 678 C C . GLY A 1 97 ? 7.175 -4.231 -14.415 1.00 61.81 97 GLY A C 1
ATOM 679 O O . GLY A 1 97 ? 6.131 -4.843 -14.569 1.00 61.81 97 GLY A O 1
ATOM 680 N N . GLU A 1 98 ? 8.107 -4.614 -13.544 1.00 64.25 98 GLU A N 1
ATOM 681 C CA . GLU A 1 98 ? 8.023 -5.837 -12.734 1.00 64.25 98 GLU A CA 1
ATOM 682 C C . GLU A 1 98 ? 6.942 -5.745 -11.640 1.00 64.25 98 GLU A C 1
ATOM 684 O O . GLU A 1 98 ? 6.281 -6.728 -11.315 1.00 64.25 98 GLU A O 1
ATOM 689 N N . LEU A 1 99 ? 6.692 -4.537 -11.120 1.00 65.69 99 LEU A N 1
ATOM 690 C CA . LEU A 1 99 ? 5.644 -4.290 -10.126 1.00 65.69 99 LEU A CA 1
ATOM 691 C C . LEU A 1 99 ? 4.219 -4.377 -10.713 1.00 65.69 99 LEU A C 1
ATOM 693 O O . LEU A 1 99 ? 3.267 -4.693 -9.990 1.00 65.69 99 LEU A O 1
ATOM 697 N N . PHE A 1 100 ? 4.070 -4.100 -12.014 1.00 65.12 100 PHE A N 1
ATOM 698 C CA . PHE A 1 100 ? 2.784 -4.090 -12.725 1.00 65.12 100 PHE A CA 1
ATOM 699 C C . PHE A 1 100 ? 2.599 -5.259 -13.713 1.00 65.12 100 PHE A C 1
ATOM 701 O O . PHE A 1 100 ? 1.461 -5.543 -14.091 1.00 65.12 100 PHE A O 1
ATOM 708 N N . ASP A 1 101 ? 3.659 -5.972 -14.106 1.00 68.19 101 ASP A N 1
ATOM 709 C CA . ASP A 1 101 ? 3.588 -7.208 -14.899 1.00 68.19 101 ASP A CA 1
ATOM 710 C C . ASP A 1 101 ? 3.277 -8.399 -13.991 1.00 68.19 101 ASP A C 1
ATOM 712 O O . ASP A 1 101 ? 4.122 -9.207 -13.611 1.00 68.19 101 ASP A O 1
ATOM 716 N N . VAL A 1 102 ? 2.018 -8.462 -13.573 1.00 70.25 102 VAL A N 1
ATOM 717 C CA . VAL A 1 102 ? 1.525 -9.517 -12.693 1.00 70.25 102 VAL A CA 1
ATOM 718 C C . VAL A 1 102 ? 0.826 -10.612 -13.485 1.00 70.25 102 VAL A C 1
ATOM 720 O O . VAL A 1 102 ? 0.149 -10.370 -14.491 1.00 70.25 102 VAL A O 1
ATOM 723 N N . ALA A 1 103 ? 0.924 -11.839 -12.974 1.00 75.38 103 ALA A N 1
ATOM 724 C CA . ALA A 1 103 ? 0.230 -12.987 -13.536 1.00 75.38 103 ALA A CA 1
ATOM 725 C C . ALA A 1 103 ? -1.276 -12.694 -13.737 1.00 75.38 103 ALA A C 1
ATOM 727 O O . ALA A 1 103 ? -1.885 -11.968 -12.945 1.00 75.38 103 ALA A O 1
ATOM 728 N N . PRO A 1 104 ? -1.929 -13.276 -14.759 1.00 73.25 104 PRO A N 1
ATOM 729 C CA . PRO A 1 104 ? -3.349 -13.050 -15.031 1.00 73.25 104 PRO A CA 1
ATOM 730 C C . PRO A 1 104 ? -4.253 -13.304 -13.818 1.00 73.25 104 PRO A C 1
ATOM 732 O O . PRO A 1 104 ? -5.195 -12.545 -13.616 1.00 73.25 104 PRO A O 1
ATOM 735 N N . LEU A 1 105 ? -3.923 -14.286 -12.973 1.00 81.19 105 LEU A N 1
ATOM 736 C CA . LEU A 1 105 ? -4.624 -14.542 -11.711 1.00 81.19 105 LEU A CA 1
ATOM 737 C C . LEU A 1 105 ? -4.546 -13.350 -10.739 1.00 81.19 105 LEU A C 1
ATOM 739 O O . LEU A 1 105 ? -5.546 -12.956 -10.146 1.00 81.19 105 LEU A O 1
ATOM 743 N N . TRP A 1 106 ? -3.371 -12.733 -10.616 1.00 78.44 106 TRP A N 1
ATOM 744 C CA . TRP A 1 106 ? -3.152 -11.558 -9.770 1.00 78.44 106 TRP A CA 1
ATOM 745 C C . TRP A 1 106 ? -3.856 -10.308 -10.301 1.00 78.44 106 TRP A C 1
ATOM 747 O O . TRP A 1 106 ? -4.307 -9.473 -9.519 1.00 78.44 106 TRP A O 1
ATOM 757 N N . LEU A 1 107 ? -3.985 -10.178 -11.623 1.00 80.38 107 LEU A N 1
ATOM 758 C CA . LEU A 1 107 ? -4.799 -9.122 -12.222 1.00 80.38 107 LEU A CA 1
ATOM 759 C C . LEU A 1 107 ? -6.284 -9.307 -11.880 1.00 80.38 107 LEU A C 1
ATOM 761 O O . LEU A 1 107 ? -6.937 -8.332 -11.518 1.00 80.38 107 LEU A O 1
ATOM 765 N N . VAL A 1 108 ? -6.806 -10.538 -11.956 1.00 83.81 108 VAL A N 1
ATOM 766 C CA . VAL A 1 108 ? -8.194 -10.839 -11.562 1.00 83.81 108 VAL A CA 1
ATOM 767 C C . VAL A 1 108 ? -8.421 -10.477 -10.095 1.00 83.81 108 VAL A C 1
ATOM 769 O O . VAL A 1 108 ? -9.401 -9.808 -9.791 1.00 83.81 108 VAL A O 1
ATOM 772 N N . MET A 1 109 ? -7.486 -10.814 -9.201 1.00 83.81 109 MET A N 1
ATOM 773 C CA . MET A 1 109 ? -7.570 -10.417 -7.790 1.00 83.81 109 MET A CA 1
ATOM 774 C C . MET A 1 109 ? -7.580 -8.894 -7.597 1.00 83.81 109 MET A C 1
ATOM 776 O O . MET A 1 109 ? -8.352 -8.396 -6.783 1.00 83.81 109 MET A O 1
ATOM 780 N N . ARG A 1 110 ? -6.785 -8.133 -8.364 1.00 84.88 110 ARG A N 1
ATOM 781 C CA . ARG A 1 110 ? -6.819 -6.657 -8.320 1.00 84.88 110 ARG A CA 1
ATOM 782 C C . ARG A 1 110 ? -8.142 -6.085 -8.827 1.00 84.88 110 ARG A C 1
ATOM 784 O O . ARG A 1 110 ? -8.660 -5.154 -8.222 1.00 84.88 110 ARG A O 1
ATOM 791 N N . LEU A 1 111 ? -8.687 -6.638 -9.910 1.00 84.62 111 LEU A N 1
ATOM 792 C CA . LEU A 1 111 ? -9.989 -6.239 -10.452 1.00 84.62 111 LEU A CA 1
ATOM 793 C C . LEU A 1 111 ? -11.122 -6.541 -9.469 1.00 84.62 111 LEU A C 1
ATOM 795 O O . LEU A 1 111 ? -11.956 -5.675 -9.233 1.00 84.62 111 LEU A O 1
ATOM 799 N N . LEU A 1 112 ? -11.120 -7.730 -8.861 1.00 86.00 112 LEU A N 1
ATOM 800 C CA . LEU A 1 112 ? -12.085 -8.101 -7.826 1.00 86.00 112 LEU A CA 1
ATOM 801 C C . LEU A 1 112 ? -11.951 -7.202 -6.595 1.00 86.00 112 LEU A C 1
ATOM 803 O O . LEU A 1 112 ? -12.951 -6.677 -6.125 1.00 86.00 112 LEU A O 1
ATOM 807 N N . GLY A 1 113 ? -10.730 -6.958 -6.111 1.00 84.56 113 GLY A N 1
ATOM 808 C CA . GLY A 1 113 ? -10.481 -6.061 -4.981 1.00 84.56 113 GLY A CA 1
ATOM 809 C C . GLY A 1 113 ? -10.939 -4.626 -5.248 1.00 84.56 113 GLY A C 1
ATOM 810 O O . GLY A 1 113 ? -11.584 -4.025 -4.394 1.00 84.56 113 GLY A O 1
ATOM 811 N N . ALA A 1 114 ? -10.678 -4.092 -6.445 1.00 84.81 114 ALA A N 1
ATOM 812 C CA . ALA A 1 114 ? -11.174 -2.779 -6.850 1.00 84.81 114 ALA A CA 1
ATOM 813 C C . ALA A 1 114 ? -12.708 -2.758 -6.957 1.00 84.81 114 ALA A C 1
ATOM 815 O O . ALA A 1 114 ? -13.332 -1.818 -6.474 1.00 84.81 114 ALA A O 1
ATOM 816 N N . ALA A 1 115 ? -13.323 -3.802 -7.526 1.00 82.88 115 ALA A N 1
ATOM 817 C CA . ALA A 1 115 ? -14.776 -3.923 -7.614 1.00 82.88 115 ALA A CA 1
ATOM 818 C C . ALA A 1 115 ? -15.432 -3.978 -6.224 1.00 82.88 115 ALA A C 1
ATOM 820 O O . ALA A 1 115 ? -16.391 -3.249 -5.984 1.00 82.88 115 ALA A O 1
ATOM 821 N N . PHE A 1 116 ? -14.888 -4.768 -5.294 1.00 81.44 116 PHE A N 1
ATOM 822 C CA . PHE A 1 116 ? -15.363 -4.810 -3.910 1.00 81.44 116 PHE A CA 1
ATOM 823 C C . PHE A 1 116 ? -15.179 -3.467 -3.203 1.00 81.44 116 PHE A C 1
ATOM 825 O O . PHE A 1 116 ? -16.117 -2.993 -2.576 1.00 81.44 116 PHE A O 1
ATOM 832 N N . ALA A 1 117 ? -14.027 -2.808 -3.361 1.00 80.69 117 ALA A N 1
ATOM 833 C CA . ALA A 1 117 ? -13.795 -1.488 -2.778 1.00 80.69 117 ALA A CA 1
ATOM 834 C C . ALA A 1 117 ? -14.798 -0.443 -3.295 1.00 80.69 117 ALA A C 1
ATOM 836 O O . ALA A 1 117 ? -15.357 0.313 -2.505 1.00 80.69 117 ALA A O 1
ATOM 837 N N . LEU A 1 118 ? -15.077 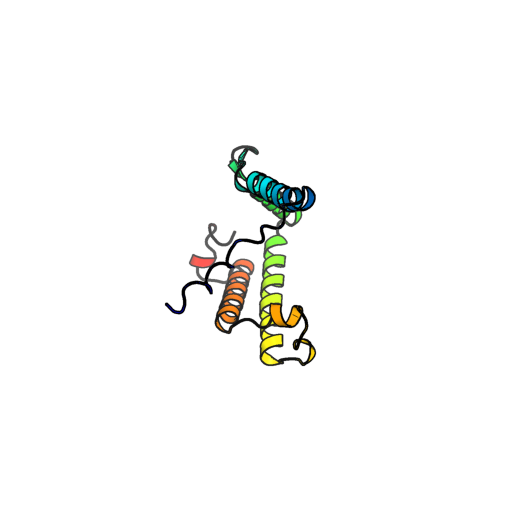-0.434 -4.603 1.00 77.88 118 LEU A N 1
ATOM 838 C CA . LEU A 1 118 ? -16.115 0.401 -5.216 1.00 77.88 118 LEU A CA 1
ATOM 839 C C . LEU A 1 118 ? -17.507 0.096 -4.644 1.00 77.88 118 LEU A C 1
ATOM 841 O O . LEU A 1 118 ? -18.227 1.029 -4.296 1.00 77.88 118 LEU A O 1
ATOM 845 N N . MET A 1 119 ? -17.877 -1.182 -4.515 1.00 71.25 119 MET A N 1
ATOM 846 C CA . MET A 1 119 ? -19.164 -1.590 -3.935 1.00 71.25 119 MET A CA 1
ATOM 847 C C . MET A 1 119 ? -19.305 -1.143 -2.477 1.00 71.25 119 MET A C 1
ATOM 849 O O . MET A 1 119 ? -20.346 -0.606 -2.105 1.00 71.25 119 MET A O 1
ATOM 853 N N . THR A 1 120 ? -18.257 -1.312 -1.667 1.00 71.50 120 THR A N 1
ATOM 854 C CA . THR A 1 120 ? -18.231 -0.872 -0.266 1.00 71.50 120 THR A CA 1
ATOM 855 C C . THR A 1 120 ? -18.306 0.651 -0.152 1.00 71.50 120 THR A C 1
ATOM 857 O O . THR A 1 120 ? -19.077 1.161 0.652 1.00 71.50 120 THR A O 1
ATOM 860 N N . PHE A 1 121 ? -17.567 1.392 -0.984 1.00 70.94 121 PHE A N 1
ATOM 861 C CA . PHE A 1 121 ? -17.524 2.857 -0.923 1.00 70.94 121 PHE A CA 1
ATOM 862 C C . PHE A 1 121 ? -18.812 3.528 -1.398 1.00 70.94 121 PHE A C 1
ATOM 864 O O . PHE A 1 121 ? -19.292 4.459 -0.760 1.00 70.94 121 PHE A O 1
ATOM 871 N N . PHE A 1 122 ? -19.392 3.058 -2.503 1.00 68.81 122 PHE A N 1
ATOM 872 C CA . PHE A 1 122 ? -20.659 3.596 -2.999 1.00 68.81 122 PHE A CA 1
ATOM 873 C C . PHE A 1 122 ? -21.876 3.036 -2.249 1.00 68.81 122 PHE A C 1
ATOM 875 O O . PHE A 1 122 ? -22.989 3.480 -2.511 1.00 68.81 122 PHE A O 1
ATOM 882 N N . GLN A 1 123 ? -21.688 2.064 -1.345 1.00 64.12 123 GLN A N 1
ATOM 883 C CA . GLN A 1 123 ? -22.760 1.280 -0.714 1.00 64.12 123 GLN A CA 1
ATOM 884 C C . GLN A 1 123 ? -23.764 0.681 -1.720 1.00 64.12 123 GLN A C 1
ATOM 886 O O . GLN A 1 123 ? -24.903 0.370 -1.378 1.00 64.12 123 GLN A O 1
ATOM 891 N N . VAL A 1 124 ? -23.355 0.491 -2.977 1.00 56.44 124 VAL A N 1
ATOM 892 C CA . VAL A 1 124 ? -24.182 -0.124 -4.020 1.00 56.44 124 VAL A CA 1
ATOM 893 C C . VAL A 1 124 ? -23.747 -1.583 -4.161 1.00 56.44 124 VAL A C 1
ATOM 895 O O . VAL A 1 124 ? -22.833 -1.905 -4.919 1.00 56.44 124 VAL A O 1
ATOM 898 N N . GLY A 1 125 ? -24.390 -2.471 -3.398 1.00 48.62 125 GLY A N 1
ATOM 899 C CA . GLY A 1 125 ? -24.168 -3.920 -3.420 1.00 48.62 125 GLY A CA 1
ATOM 900 C C . GLY A 1 125 ? -25.189 -4.679 -2.555 1.00 48.62 125 GLY A C 1
ATOM 901 O O . GLY A 1 125 ? -25.796 -4.070 -1.675 1.00 48.62 125 GLY A O 1
ATOM 902 N N . PRO A 1 126 ? -25.423 -5.985 -2.802 1.00 50.03 126 PRO A N 1
ATOM 903 C CA . PRO A 1 126 ? -26.322 -6.807 -1.986 1.00 50.03 126 PRO A CA 1
ATOM 904 C C . PRO A 1 126 ? -25.924 -6.761 -0.502 1.00 50.03 126 PRO A C 1
ATOM 906 O O . PRO A 1 126 ? -24.735 -6.681 -0.199 1.00 50.03 126 PRO A O 1
ATOM 909 N N . GLU A 1 127 ? -26.905 -6.858 0.405 1.00 51.03 127 GLU A N 1
ATOM 910 C CA . GLU A 1 127 ? -26.777 -6.655 1.868 1.00 51.03 127 GLU A CA 1
ATOM 911 C C . GLU A 1 127 ? -25.638 -7.439 2.553 1.00 51.03 127 GLU A C 1
ATOM 913 O O . GLU A 1 127 ? -25.206 -7.088 3.645 1.00 51.03 127 GLU A O 1
ATOM 918 N N . VAL A 1 128 ? -25.095 -8.468 1.898 1.00 53.31 128 VAL A N 1
ATOM 919 C CA . VAL A 1 128 ? -23.927 -9.249 2.341 1.00 53.31 128 VAL A CA 1
ATOM 920 C C . VAL A 1 128 ? -22.613 -8.444 2.290 1.00 53.31 128 VAL A C 1
ATOM 922 O O . VAL A 1 128 ? -21.671 -8.774 3.001 1.00 53.31 128 VAL A O 1
ATOM 925 N N . ILE A 1 129 ? -22.533 -7.390 1.468 1.00 47.56 129 ILE A N 1
ATOM 926 C CA . ILE A 1 129 ? -21.334 -6.546 1.274 1.00 47.56 129 ILE A CA 1
ATOM 927 C C . ILE A 1 129 ? -21.473 -5.204 2.014 1.00 47.56 129 ILE A C 1
ATOM 929 O O . ILE A 1 129 ? -20.475 -4.629 2.449 1.00 47.56 129 ILE A O 1
ATOM 933 N N . THR A 1 130 ? -22.706 -4.723 2.197 1.00 45.84 130 THR A N 1
ATOM 934 C CA . THR A 1 130 ? -23.039 -3.464 2.888 1.00 45.84 130 THR A CA 1
ATOM 935 C C . THR A 1 130 ? -23.383 -3.650 4.369 1.00 45.84 130 THR A C 1
ATOM 937 O O . THR A 1 130 ? -23.666 -2.671 5.058 1.00 45.84 130 THR A O 1
ATOM 940 N N . ALA A 1 131 ? -23.330 -4.883 4.886 1.00 45.59 131 ALA A N 1
ATOM 941 C CA . ALA A 1 131 ? -23.481 -5.144 6.309 1.00 45.59 131 ALA A CA 1
ATOM 942 C C . ALA A 1 131 ? -22.406 -4.392 7.115 1.00 45.59 131 ALA A C 1
ATOM 944 O O . ALA A 1 131 ? -21.209 -4.440 6.815 1.00 45.59 131 ALA A O 1
ATOM 945 N N . SER A 1 132 ? -22.848 -3.739 8.189 1.00 51.91 132 SER A N 1
ATOM 946 C CA . SER A 1 132 ? -22.081 -2.886 9.111 1.00 51.91 132 SER A CA 1
ATOM 947 C C . SER A 1 132 ? -20.860 -3.542 9.771 1.00 51.91 132 SER A C 1
ATOM 949 O O . SER A 1 132 ? -20.109 -2.867 10.463 1.00 51.91 132 SER A O 1
ATOM 951 N N . PHE A 1 133 ? -20.642 -4.840 9.551 1.00 47.91 133 PHE A N 1
ATOM 952 C CA . PHE A 1 133 ? -19.512 -5.602 10.080 1.00 47.91 133 PHE A CA 1
ATOM 953 C C . PHE A 1 133 ? -18.400 -5.880 9.054 1.00 47.91 133 PHE A C 1
ATOM 955 O O . PHE A 1 133 ? -17.340 -6.364 9.444 1.00 47.91 133 PHE A O 1
ATOM 962 N N . THR A 1 134 ? -18.605 -5.592 7.763 1.00 49.31 134 THR A N 1
ATOM 963 C CA . THR A 1 134 ? -17.589 -5.828 6.712 1.00 49.31 134 THR A CA 1
ATOM 964 C C . THR A 1 134 ? -17.276 -4.602 5.858 1.00 49.31 134 THR A C 1
ATOM 966 O O . THR A 1 134 ? -16.242 -4.591 5.193 1.00 49.31 134 THR A O 1
ATOM 969 N N . GLY A 1 135 ? -18.142 -3.583 5.860 1.00 37.09 135 GLY A N 1
ATOM 970 C CA . GLY A 1 135 ? -18.012 -2.400 5.001 1.00 37.09 135 GLY A CA 1
ATOM 971 C C . GLY A 1 135 ? -18.034 -1.035 5.701 1.00 37.09 135 GLY A C 1
ATOM 972 O O . GLY A 1 135 ? -18.022 -0.029 4.996 1.00 37.09 135 GLY A O 1
ATOM 973 N N . GLY A 1 136 ? -18.089 -0.986 7.038 1.00 40.03 136 GLY A N 1
ATOM 974 C CA . GLY A 1 136 ? -18.077 0.245 7.849 1.00 40.03 136 GLY A CA 1
ATOM 975 C C . GLY A 1 136 ? -16.847 0.352 8.742 1.00 40.03 136 GLY A C 1
ATOM 976 O O . GLY A 1 136 ? -16.446 -0.693 9.297 1.00 40.03 136 GLY A O 1
#

Sequence (136 aa):
MSSLDSTSNTALGGAPLGKAGLLKFLVPSLIGIGMFLVPFSTGDTINIGMGLLADGLKALLGDALPAIAVVVLCASALLTLIVKFTRPGWARGNALGELFDVAPLWLVMRLLGAAFALMTFFQVGPEVITASFTGG

Radius of gyration: 23.85 Å; chains: 1; bounding box: 65×58×52 Å

pLDDT: mean 72.37, std 14.41, range [37.09, 92.19]

Organism: Halomonas elongata (NCBI:txid2746)

Secondary structure (DSSP, 8-state):
--S-SSS-----------HHHHHHHHHHHHHHHHHHH-EEEETTEEEEHHHHHHHHHHHHHTTHHHHHHHHHHHHHHHHHHHHHHH--GGGSSSHHHHHH---HHHHHHHHHHHHHHHHHHHT-S-HHHHSTTT--

Foldseek 3Di:
DDDDPPPDPPDDPPPPCPPVNVCVVCVVVVVVCQQAVDWDDDDPDTDGNVRVVVVVVCVVCPPCVLVVVLVVLVVLLVQLVCCVPVVDPVLVPDPVVVSSPDDPVVSVVSVVVSVLSVCLSVVPDPCVSVPPVHRD